Protein AF-A0A2M7ZHL3-F1 (afdb_monomer_lite)

Foldseek 3Di:
DDAQWPDKAWDDWDADPVQLKIKTKIFTDGPPQAFLVQVVQWDKDWPPPQFWDDWHDPGPGMIITITHNPNADDEQDKDKGKIKIKGWACVVRDVDDDPADTKIKIKIWMWMWGHYPVDIDIDPTDMDIDIDHGDD

Structure (mmCIF, N/CA/C/O backbone):
data_AF-A0A2M7ZHL3-F1
#
_entry.id   AF-A0A2M7ZHL3-F1
#
loop_
_atom_site.group_PDB
_atom_site.id
_atom_site.type_symbol
_atom_site.label_atom_id
_atom_site.label_alt_id
_atom_site.label_comp_id
_atom_site.label_asym_id
_atom_site.label_entity_id
_atom_site.label_seq_id
_atom_site.pdbx_PDB_ins_code
_atom_site.Cartn_x
_atom_site.Cartn_y
_atom_site.Cartn_z
_atom_site.occupancy
_atom_site.B_iso_or_equiv
_atom_site.auth_seq_id
_atom_site.auth_comp_id
_atom_site.auth_asym_id
_atom_site.auth_atom_id
_atom_site.pdbx_PDB_model_num
ATOM 1 N N . MET A 1 1 ? 4.839 1.635 -22.325 1.00 58.91 1 MET A N 1
ATOM 2 C CA . MET A 1 1 ? 4.875 0.764 -21.140 1.00 58.91 1 MET A CA 1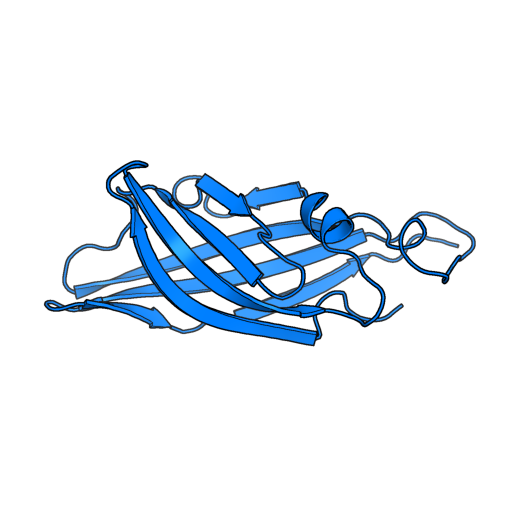
ATOM 3 C C . MET A 1 1 ? 3.507 0.715 -20.477 1.00 58.91 1 MET A C 1
ATOM 5 O O . MET A 1 1 ? 2.745 1.671 -20.620 1.00 58.91 1 MET A O 1
ATOM 9 N N . GLY A 1 2 ? 3.176 -0.433 -19.879 1.00 69.00 2 GLY A N 1
ATOM 10 C CA . GLY A 1 2 ? 1.916 -0.686 -19.171 1.00 69.00 2 GLY A CA 1
ATOM 11 C C . GLY A 1 2 ? 1.977 -0.279 -17.697 1.00 69.00 2 GLY A C 1
ATOM 12 O O . GLY A 1 2 ? 2.997 0.225 -17.228 1.00 69.00 2 GLY A O 1
ATOM 13 N N . LYS A 1 3 ? 0.884 -0.506 -16.965 1.00 79.81 3 LYS A N 1
ATOM 14 C CA . LYS A 1 3 ? 0.820 -0.252 -15.518 1.00 79.81 3 LYS A CA 1
ATOM 15 C C . LYS A 1 3 ? 1.752 -1.186 -14.730 1.00 79.81 3 LYS A C 1
ATOM 17 O O . LYS A 1 3 ? 2.196 -2.200 -15.271 1.00 79.81 3 LYS A O 1
ATOM 22 N N . THR A 1 4 ? 2.128 -0.804 -13.515 1.00 86.75 4 THR A N 1
ATOM 23 C CA . THR A 1 4 ? 2.941 -1.590 -12.575 1.00 86.75 4 THR A CA 1
ATOM 24 C C . THR A 1 4 ? 2.031 -2.617 -11.940 1.00 86.75 4 THR A C 1
ATOM 26 O O . THR A 1 4 ? 2.362 -3.797 -11.917 1.00 86.75 4 THR A O 1
ATOM 29 N N . PHE A 1 5 ? 0.867 -2.158 -11.486 1.00 90.12 5 PHE A N 1
ATOM 30 C CA . PHE A 1 5 ? -0.145 -2.986 -10.856 1.00 90.12 5 PHE A CA 1
ATOM 31 C C . PHE A 1 5 ? -1.258 -3.305 -11.854 1.00 90.12 5 PHE A C 1
ATOM 33 O O . PHE A 1 5 ? -1.804 -2.418 -12.518 1.00 90.12 5 PHE A O 1
ATOM 40 N N . ASN A 1 6 ? -1.616 -4.582 -11.933 1.00 90.56 6 ASN A N 1
ATOM 41 C CA . ASN A 1 6 ? -2.854 -5.046 -12.545 1.00 90.56 6 ASN A CA 1
ATOM 42 C C . ASN A 1 6 ? -4.007 -4.935 -11.544 1.00 90.56 6 ASN A C 1
ATOM 44 O O . ASN A 1 6 ? -5.125 -4.585 -11.928 1.00 90.56 6 ASN A O 1
ATOM 48 N N . ASN A 1 7 ? -3.735 -5.208 -10.261 1.00 92.44 7 ASN A N 1
ATOM 49 C CA . ASN A 1 7 ? -4.741 -5.194 -9.208 1.00 92.44 7 ASN A CA 1
ATOM 50 C C . ASN A 1 7 ? -4.154 -4.925 -7.813 1.00 92.44 7 ASN A C 1
ATOM 52 O O . ASN A 1 7 ? -3.003 -5.255 -7.538 1.00 92.44 7 ASN A O 1
ATOM 56 N N . ILE A 1 8 ? -4.982 -4.363 -6.929 1.00 94.19 8 ILE A N 1
ATOM 57 C CA . ILE A 1 8 ? -4.711 -4.184 -5.497 1.00 94.19 8 ILE A CA 1
ATOM 58 C C . ILE A 1 8 ? -6.019 -4.459 -4.750 1.00 94.19 8 ILE A C 1
ATOM 60 O O . ILE A 1 8 ? -7.000 -3.732 -4.920 1.00 94.19 8 ILE A O 1
ATOM 64 N N . ILE A 1 9 ? -6.037 -5.507 -3.929 1.00 94.56 9 ILE A N 1
ATOM 65 C CA . ILE A 1 9 ? -7.209 -5.974 -3.181 1.00 94.56 9 ILE A CA 1
ATOM 66 C C . ILE A 1 9 ? -6.880 -5.974 -1.690 1.00 94.56 9 ILE A C 1
ATOM 68 O O . ILE A 1 9 ? -5.839 -6.470 -1.279 1.00 94.56 9 ILE A O 1
ATOM 72 N N . TRP A 1 10 ? -7.779 -5.446 -0.862 1.00 93.75 10 TRP A N 1
ATOM 73 C CA . TRP A 1 10 ? -7.663 -5.577 0.591 1.00 93.75 10 TRP A CA 1
ATOM 74 C C . TRP A 1 10 ? -7.961 -7.006 1.053 1.00 93.75 10 TRP A C 1
ATOM 76 O O . TRP A 1 10 ? -8.950 -7.598 0.625 1.00 93.75 10 TRP A O 1
ATOM 86 N N . GLU A 1 11 ? -7.149 -7.516 1.978 1.00 93.62 11 GLU A N 1
ATOM 87 C CA . GLU A 1 11 ? -7.321 -8.852 2.554 1.00 93.62 11 GLU A CA 1
ATOM 88 C C . GLU A 1 11 ? -7.684 -8.813 4.036 1.00 93.62 11 GLU A C 1
ATOM 90 O O . GLU A 1 11 ? -8.618 -9.483 4.472 1.00 93.62 11 GLU A O 1
ATOM 95 N N . ASN A 1 12 ? -6.917 -8.068 4.837 1.00 93.25 12 ASN A N 1
ATOM 96 C CA . ASN A 1 12 ? -7.059 -8.096 6.287 1.00 93.25 12 ASN A CA 1
ATOM 97 C C . ASN A 1 12 ? -6.634 -6.785 6.960 1.00 93.25 12 ASN A C 1
ATOM 99 O O . ASN A 1 12 ? -6.013 -5.902 6.366 1.00 93.25 12 ASN A O 1
ATOM 103 N N . LEU A 1 13 ? -7.016 -6.654 8.227 1.00 92.94 13 LEU A N 1
ATOM 104 C CA . LEU A 1 13 ? -6.523 -5.630 9.137 1.00 92.94 13 LEU A CA 1
ATOM 105 C C . LEU A 1 13 ? -6.171 -6.319 10.453 1.00 92.94 13 LEU A C 1
ATOM 107 O O . LEU A 1 13 ? -7.029 -6.937 11.081 1.00 92.94 13 LEU A O 1
ATOM 111 N N . THR A 1 14 ? -4.912 -6.231 10.866 1.00 93.56 14 THR A N 1
ATOM 112 C CA . THR A 1 14 ? -4.424 -6.869 12.096 1.00 93.56 14 THR A CA 1
ATOM 113 C C . THR A 1 14 ? -3.806 -5.839 13.028 1.00 93.56 14 THR A C 1
ATOM 115 O O . THR A 1 14 ? -3.293 -4.819 12.576 1.00 93.56 14 THR A O 1
ATOM 118 N N . TYR A 1 15 ? -3.864 -6.081 14.337 1.00 92.12 15 TYR A N 1
ATOM 119 C CA . TYR A 1 15 ? -3.197 -5.243 15.331 1.00 92.12 15 TYR A CA 1
ATOM 120 C C . TYR A 1 15 ? -1.975 -5.968 15.892 1.00 92.12 15 TYR A C 1
ATOM 122 O O . TYR A 1 15 ? -2.078 -7.096 16.373 1.00 92.12 15 TYR A O 1
ATOM 130 N N . SER A 1 16 ? -0.823 -5.303 15.855 1.00 92.00 16 SER A N 1
ATOM 131 C CA . SER A 1 16 ? 0.417 -5.780 16.461 1.00 92.00 16 SER A CA 1
ATOM 132 C C . SER A 1 16 ? 0.674 -5.022 17.759 1.00 92.00 16 SER A C 1
ATOM 134 O O . SER A 1 16 ? 1.089 -3.861 17.745 1.00 92.00 16 SER A O 1
ATOM 136 N N . SER A 1 17 ? 0.482 -5.694 18.895 1.00 90.19 17 SER A N 1
ATOM 137 C CA . SER A 1 17 ? 0.787 -5.133 20.218 1.00 90.19 17 SER A CA 1
ATOM 138 C C . SER A 1 17 ? 2.284 -4.889 20.431 1.00 90.19 17 SER A C 1
ATOM 140 O O . SER A 1 17 ? 2.649 -3.978 21.167 1.00 90.19 17 SER A O 1
ATOM 142 N N . ALA A 1 18 ? 3.153 -5.648 19.753 1.00 91.06 18 ALA A N 1
ATOM 143 C CA . ALA A 1 18 ? 4.606 -5.490 19.832 1.00 91.06 18 ALA A CA 1
ATOM 144 C C . ALA A 1 18 ? 5.094 -4.165 19.224 1.00 91.06 18 ALA A C 1
ATOM 146 O O . ALA A 1 18 ? 6.086 -3.602 19.676 1.00 91.06 18 ALA A O 1
ATOM 147 N N . THR A 1 19 ? 4.398 -3.669 18.198 1.00 89.81 19 THR A N 1
ATOM 148 C CA . THR A 1 19 ? 4.753 -2.427 17.496 1.00 89.81 19 THR A CA 1
ATOM 149 C C . THR A 1 19 ? 3.760 -1.293 17.736 1.00 89.81 19 THR A C 1
ATOM 151 O O . THR A 1 19 ? 4.014 -0.182 17.280 1.00 89.81 19 THR A O 1
ATOM 154 N N . ASN A 1 20 ? 2.655 -1.555 18.447 1.00 90.81 20 ASN A N 1
ATOM 155 C CA . ASN A 1 20 ? 1.521 -0.644 18.626 1.00 90.81 20 ASN A CA 1
ATOM 156 C C . ASN A 1 20 ? 1.019 -0.063 17.288 1.00 90.81 20 ASN A C 1
ATOM 158 O O . ASN A 1 20 ? 0.807 1.143 17.141 1.00 90.81 20 ASN A O 1
ATOM 162 N N . LYS A 1 21 ? 0.896 -0.931 16.277 1.00 93.56 21 LYS A N 1
ATOM 163 C CA . LYS A 1 21 ? 0.505 -0.563 14.909 1.00 93.56 21 LYS A CA 1
ATOM 164 C C . LYS A 1 21 ? -0.588 -1.480 14.397 1.00 93.56 21 LYS A C 1
ATOM 166 O O . LYS A 1 21 ? -0.599 -2.676 14.694 1.00 93.56 21 LYS A O 1
ATOM 171 N N . TYR A 1 22 ? -1.461 -0.916 13.574 1.00 93.81 22 TYR A N 1
ATOM 172 C CA . TYR A 1 22 ? -2.353 -1.703 12.736 1.00 93.81 22 TYR A CA 1
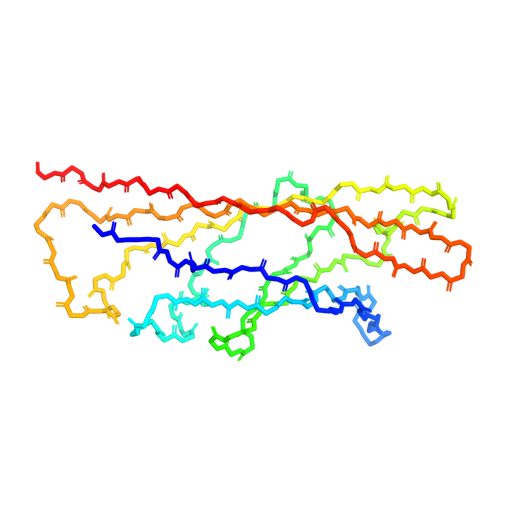ATOM 173 C C . TYR A 1 22 ? -1.681 -1.970 11.394 1.00 93.81 22 TYR A C 1
ATOM 175 O O . TYR A 1 22 ? -0.981 -1.110 10.867 1.00 93.81 22 TYR A O 1
ATOM 183 N N . ILE A 1 23 ? -1.882 -3.161 10.847 1.00 95.06 23 ILE A N 1
ATOM 184 C CA . ILE A 1 23 ? -1.320 -3.595 9.573 1.00 95.06 23 ILE A CA 1
ATOM 185 C C . ILE A 1 23 ? -2.495 -3.898 8.653 1.00 95.06 23 ILE A C 1
ATOM 187 O O . ILE A 1 23 ? -3.222 -4.867 8.880 1.00 95.06 23 ILE A O 1
ATOM 191 N N . ALA A 1 24 ? -2.699 -3.045 7.654 1.00 94.31 24 ALA A N 1
ATOM 192 C CA . ALA A 1 24 ? -3.638 -3.293 6.571 1.00 94.31 24 ALA A CA 1
ATOM 193 C C . ALA A 1 24 ? -2.915 -4.090 5.478 1.00 94.31 24 ALA A C 1
ATOM 195 O O . ALA A 1 24 ? -2.000 -3.569 4.835 1.00 94.31 24 ALA A O 1
ATOM 196 N N . GLY A 1 25 ? -3.296 -5.357 5.320 1.00 96.00 25 GLY A N 1
ATOM 197 C CA . GLY A 1 25 ? -2.738 -6.262 4.320 1.00 96.00 25 GLY A CA 1
ATOM 198 C C . GLY A 1 25 ? -3.517 -6.194 3.010 1.00 96.00 25 GLY A C 1
ATOM 199 O O . GLY A 1 25 ? -4.752 -6.229 3.009 1.00 96.00 25 GLY A O 1
ATOM 200 N N . PHE A 1 26 ? -2.784 -6.109 1.905 1.00 96.38 26 PHE A N 1
ATOM 201 C CA . PHE A 1 26 ? -3.312 -6.101 0.550 1.00 96.38 26 PHE A CA 1
ATOM 202 C C . PHE A 1 26 ? -2.635 -7.185 -0.291 1.00 96.38 26 PHE A C 1
ATOM 204 O O . PHE A 1 26 ? -1.408 -7.305 -0.280 1.00 96.38 26 PHE A O 1
ATOM 211 N N . SER A 1 27 ? -3.439 -7.903 -1.069 1.00 96.00 27 SER A N 1
ATOM 212 C CA . SER A 1 27 ? -2.972 -8.698 -2.198 1.00 96.00 27 SER A CA 1
ATOM 213 C C . SER A 1 27 ? -2.756 -7.775 -3.387 1.00 96.00 27 SER A C 1
ATOM 215 O O . SER A 1 27 ? -3.606 -6.933 -3.697 1.00 96.00 27 SER A O 1
ATOM 217 N N . ILE A 1 28 ? -1.617 -7.921 -4.047 1.00 94.81 28 ILE A N 1
ATOM 218 C CA . ILE A 1 28 ? -1.264 -7.169 -5.244 1.00 94.81 28 ILE A CA 1
ATOM 219 C C . ILE A 1 28 ? -0.982 -8.133 -6.391 1.00 94.81 28 ILE A C 1
ATOM 221 O O . ILE A 1 28 ? -0.441 -9.217 -6.198 1.00 94.81 28 ILE A O 1
ATOM 225 N N . ASP A 1 29 ? -1.358 -7.709 -7.588 1.00 92.00 29 ASP A N 1
ATOM 226 C CA . ASP A 1 29 ? -1.010 -8.358 -8.846 1.00 92.00 29 ASP A CA 1
ATOM 227 C C . ASP A 1 29 ? -0.226 -7.332 -9.662 1.00 92.00 29 ASP A C 1
ATOM 229 O O . ASP A 1 29 ? -0.709 -6.217 -9.899 1.00 92.00 29 ASP A O 1
ATOM 233 N N . VAL A 1 30 ? 0.999 -7.685 -10.033 1.00 88.50 30 VAL A N 1
ATOM 234 C CA . VAL A 1 30 ? 1.954 -6.805 -10.707 1.00 88.50 30 VAL A CA 1
ATOM 235 C C . VAL A 1 30 ? 2.290 -7.350 -12.085 1.00 88.50 30 VAL A C 1
ATOM 237 O O . VAL A 1 30 ? 2.129 -8.535 -12.359 1.00 88.50 30 VAL A O 1
ATOM 240 N N . LEU A 1 31 ? 2.767 -6.482 -12.976 1.00 78.75 31 LEU A N 1
ATOM 241 C CA . LEU A 1 31 ? 3.188 -6.898 -14.309 1.00 78.75 31 LEU A CA 1
ATOM 242 C C . LEU A 1 31 ? 4.240 -8.021 -14.223 1.00 78.75 31 LEU A C 1
ATOM 244 O O . LEU A 1 31 ? 5.278 -7.848 -13.574 1.00 78.75 31 LEU A O 1
ATOM 248 N N . ASP A 1 32 ? 3.980 -9.132 -14.920 1.00 65.88 32 ASP A N 1
ATOM 249 C CA . ASP A 1 32 ? 4.907 -10.258 -15.041 1.00 65.88 32 ASP A CA 1
ATOM 250 C C . ASP A 1 32 ? 6.316 -9.754 -15.402 1.00 65.88 32 ASP A C 1
ATOM 252 O O . ASP A 1 32 ? 6.484 -8.986 -16.353 1.00 65.88 32 ASP A O 1
ATOM 256 N N . ALA A 1 33 ? 7.312 -10.219 -14.638 1.00 69.69 33 ALA A N 1
ATOM 257 C CA . ALA A 1 33 ? 8.746 -9.886 -14.675 1.00 69.69 33 ALA A CA 1
ATOM 258 C C . ALA A 1 33 ? 9.269 -8.833 -13.680 1.00 69.69 33 ALA A C 1
ATOM 260 O O . ALA A 1 33 ? 10.484 -8.650 -13.627 1.00 69.69 33 ALA A O 1
ATOM 261 N N . LEU A 1 34 ? 8.439 -8.189 -12.852 1.00 85.75 34 LEU A N 1
ATOM 262 C CA . LEU A 1 34 ? 8.971 -7.336 -11.780 1.00 85.75 34 LEU A CA 1
ATOM 263 C C . LEU A 1 34 ? 9.387 -8.164 -10.546 1.00 85.75 34 LEU A C 1
ATOM 265 O O . LEU A 1 34 ? 8.601 -8.982 -10.074 1.00 85.75 34 LEU A O 1
ATOM 269 N N . PRO A 1 35 ? 10.601 -7.976 -9.996 1.00 89.50 35 PRO A N 1
ATOM 270 C CA . PRO A 1 35 ? 11.006 -8.588 -8.733 1.00 89.50 35 PRO A CA 1
ATOM 271 C C . PRO A 1 35 ? 10.513 -7.765 -7.532 1.00 89.50 35 PRO A C 1
ATOM 273 O O . PRO A 1 35 ? 10.259 -6.564 -7.644 1.00 89.50 35 PRO A O 1
ATOM 276 N N . VAL A 1 36 ? 10.414 -8.381 -6.348 1.00 92.19 36 VAL A N 1
ATOM 277 C CA . VAL A 1 36 ? 9.942 -7.680 -5.133 1.00 92.19 36 VAL A CA 1
ATOM 278 C C . VAL A 1 36 ? 10.883 -6.535 -4.747 1.00 92.19 36 VAL A C 1
ATOM 280 O O . VAL A 1 36 ? 10.459 -5.521 -4.198 1.00 92.19 36 VAL A O 1
ATOM 283 N N . GLU A 1 37 ? 12.163 -6.654 -5.090 1.00 91.50 37 GLU A N 1
ATOM 284 C CA . GLU A 1 37 ? 13.183 -5.625 -4.917 1.00 91.50 37 GLU A CA 1
ATOM 285 C C . GLU A 1 37 ? 12.797 -4.321 -5.615 1.00 91.50 37 GLU A C 1
ATOM 287 O O . GLU A 1 37 ? 12.993 -3.259 -5.029 1.00 91.50 37 GLU A O 1
ATOM 292 N N . TYR A 1 38 ? 12.170 -4.389 -6.797 1.00 91.12 38 TYR A N 1
ATOM 293 C CA . TYR A 1 38 ? 11.659 -3.201 -7.480 1.00 91.12 38 TYR A CA 1
ATOM 294 C C . TYR A 1 38 ? 10.561 -2.525 -6.653 1.00 91.12 38 TYR A C 1
ATOM 296 O O . TYR A 1 38 ? 10.621 -1.316 -6.421 1.00 91.12 38 TYR A O 1
ATOM 304 N N . LEU A 1 39 ? 9.605 -3.303 -6.126 1.00 92.00 39 LEU A N 1
ATOM 305 C CA . LEU A 1 39 ? 8.538 -2.780 -5.263 1.00 92.00 39 LEU A CA 1
ATOM 306 C C . LEU A 1 39 ? 9.101 -2.089 -4.015 1.00 92.00 39 LEU A C 1
ATOM 308 O O . LEU A 1 39 ? 8.615 -1.040 -3.598 1.00 92.00 39 LEU A O 1
ATOM 312 N N . ARG A 1 40 ? 10.182 -2.633 -3.450 1.00 92.62 40 ARG A N 1
ATOM 313 C CA . ARG A 1 40 ? 10.860 -2.080 -2.268 1.00 92.62 40 ARG A CA 1
ATOM 314 C C . ARG A 1 40 ? 11.619 -0.778 -2.535 1.00 92.62 40 ARG A C 1
ATOM 316 O O . ARG A 1 40 ? 11.973 -0.104 -1.571 1.00 92.62 40 ARG A O 1
ATOM 323 N N . THR A 1 41 ? 11.835 -0.393 -3.794 1.00 89.69 41 THR A N 1
ATOM 324 C CA . THR A 1 41 ? 12.390 0.932 -4.129 1.00 89.69 41 THR A CA 1
ATOM 325 C C . THR A 1 41 ? 11.352 2.053 -4.050 1.00 89.69 41 THR A C 1
ATOM 327 O O . THR A 1 41 ? 11.720 3.226 -4.087 1.00 89.69 41 THR A O 1
ATOM 330 N N . ALA A 1 42 ? 10.062 1.715 -3.913 1.00 88.38 42 ALA A N 1
ATOM 331 C CA . ALA A 1 42 ? 8.981 2.686 -3.861 1.00 88.38 42 ALA A CA 1
ATOM 332 C C . ALA A 1 42 ? 9.202 3.715 -2.745 1.00 88.38 42 ALA A C 1
ATOM 334 O O . ALA A 1 42 ? 9.167 3.406 -1.550 1.00 88.38 42 ALA A O 1
ATOM 335 N N . SER A 1 43 ? 9.372 4.973 -3.145 1.00 87.06 43 SER A N 1
ATOM 336 C CA . SER A 1 43 ? 9.389 6.088 -2.209 1.00 87.06 43 SER A CA 1
ATOM 337 C C . SER A 1 43 ? 7.966 6.384 -1.748 1.00 87.06 43 SER A C 1
ATOM 339 O O . SER A 1 43 ? 7.028 6.466 -2.545 1.00 87.06 43 SER A O 1
ATOM 341 N N . GLN A 1 44 ? 7.800 6.529 -0.439 1.00 83.75 44 GLN A N 1
ATOM 342 C CA . GLN A 1 44 ? 6.493 6.671 0.187 1.00 83.75 44 GLN A CA 1
ATOM 343 C C . GLN A 1 44 ? 6.258 8.137 0.502 1.00 83.75 44 GLN A C 1
ATOM 345 O O . GLN A 1 44 ? 7.067 8.783 1.168 1.00 83.75 44 GLN A O 1
ATOM 350 N N . LYS A 1 45 ? 5.134 8.662 0.028 1.00 77.56 45 LYS A N 1
ATOM 351 C CA . LYS A 1 45 ? 4.673 10.005 0.346 1.00 77.56 45 LYS A CA 1
ATOM 352 C C . LYS A 1 45 ? 3.249 9.891 0.880 1.00 77.56 45 LYS A C 1
ATOM 354 O O . LYS A 1 45 ? 2.294 9.936 0.101 1.00 77.56 45 LYS A O 1
ATOM 359 N N . PRO A 1 46 ? 3.076 9.693 2.195 1.00 66.75 46 PRO A N 1
ATOM 360 C CA . PRO A 1 46 ? 1.747 9.724 2.769 1.00 66.75 46 PRO A CA 1
ATOM 361 C C . PRO A 1 46 ? 1.123 11.096 2.488 1.00 66.75 46 PRO A C 1
ATOM 363 O O . PRO A 1 46 ? 1.727 12.139 2.742 1.00 66.75 46 PRO A O 1
ATOM 366 N N . ILE A 1 47 ? -0.081 11.097 1.922 1.00 72.19 47 ILE A N 1
ATOM 367 C CA . ILE A 1 47 ? -0.849 12.335 1.750 1.00 72.19 47 ILE A CA 1
ATOM 368 C C . ILE A 1 47 ? -1.396 12.733 3.125 1.00 72.19 47 ILE A C 1
ATOM 370 O O . ILE A 1 47 ? -1.334 13.899 3.511 1.00 72.19 47 ILE A O 1
ATOM 374 N N . ASP A 1 48 ? -1.810 11.734 3.910 1.00 66.56 48 ASP A N 1
ATOM 375 C CA . ASP A 1 48 ? -2.093 11.858 5.336 1.00 66.56 48 ASP A CA 1
ATOM 376 C C . ASP A 1 48 ? -0.891 11.385 6.182 1.00 66.56 48 ASP A C 1
ATOM 378 O O . ASP A 1 48 ? -0.864 10.279 6.730 1.00 66.56 48 ASP A O 1
ATOM 382 N N . ASN A 1 49 ? 0.141 12.236 6.276 1.00 61.84 49 ASN A N 1
ATOM 383 C CA . ASN A 1 49 ? 1.364 11.997 7.069 1.00 61.84 49 ASN A CA 1
ATOM 384 C C . ASN A 1 49 ? 1.103 11.726 8.562 1.00 61.84 49 ASN A C 1
ATOM 386 O O . ASN A 1 49 ? 1.975 11.203 9.267 1.00 61.84 49 ASN A O 1
ATOM 390 N N . ALA A 1 50 ? -0.077 12.079 9.076 1.00 69.12 50 ALA A N 1
ATOM 391 C CA . ALA A 1 50 ? -0.413 11.807 10.463 1.00 69.12 50 ALA A CA 1
ATOM 392 C C . ALA A 1 50 ? -0.722 10.319 10.683 1.00 69.12 50 ALA A C 1
ATOM 394 O O . ALA A 1 50 ? -0.350 9.791 11.730 1.00 69.12 50 ALA A O 1
ATOM 395 N N . ALA A 1 51 ? -1.313 9.636 9.698 1.00 83.06 51 ALA A N 1
ATOM 396 C CA . ALA A 1 51 ? -1.926 8.322 9.876 1.00 83.06 51 ALA A CA 1
ATOM 397 C C . ALA A 1 51 ? -1.068 7.117 9.469 1.00 83.06 51 ALA A C 1
ATOM 399 O O . ALA A 1 51 ? -1.077 6.088 10.152 1.00 83.06 51 ALA A O 1
ATOM 400 N N . ILE A 1 52 ? -0.325 7.234 8.372 1.00 88.50 52 ILE A N 1
ATOM 401 C CA . ILE A 1 52 ? 0.461 6.125 7.821 1.00 88.50 52 ILE A CA 1
ATOM 402 C C . ILE A 1 52 ? 1.894 6.239 8.323 1.00 88.50 52 ILE A C 1
ATOM 404 O O . ILE A 1 52 ? 2.516 7.295 8.243 1.00 88.50 52 ILE A O 1
ATOM 408 N N . ASP A 1 53 ? 2.396 5.148 8.886 1.00 89.38 53 ASP A N 1
ATOM 409 C CA . ASP A 1 53 ? 3.753 5.051 9.408 1.00 89.38 53 ASP A CA 1
ATOM 410 C C . ASP A 1 53 ? 4.730 4.577 8.330 1.00 89.38 53 ASP A C 1
ATOM 412 O O . ASP A 1 53 ? 5.753 5.216 8.100 1.00 89.38 53 ASP A O 1
ATOM 416 N N . SER A 1 54 ? 4.410 3.467 7.668 1.00 90.00 54 SER A N 1
ATOM 417 C 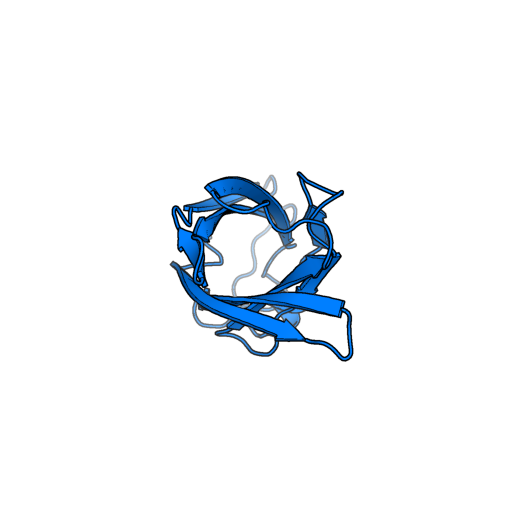CA . SER A 1 54 ? 5.255 2.868 6.635 1.00 90.00 54 SER A CA 1
ATOM 418 C C . SER A 1 54 ? 4.454 1.924 5.744 1.00 90.00 54 SER A C 1
ATOM 420 O O . SER A 1 54 ? 3.358 1.481 6.091 1.00 90.00 54 SER A O 1
ATOM 422 N N . ILE A 1 55 ? 5.012 1.606 4.582 1.00 92.44 55 ILE A N 1
ATOM 423 C CA . ILE A 1 55 ? 4.518 0.586 3.656 1.00 92.44 55 ILE A CA 1
ATOM 424 C C . ILE A 1 55 ? 5.643 -0.430 3.444 1.00 92.44 55 ILE A C 1
ATOM 426 O O . ILE A 1 55 ? 6.818 -0.065 3.382 1.00 92.44 55 ILE A O 1
ATOM 430 N N . ALA A 1 56 ? 5.310 -1.710 3.351 1.00 93.62 56 ALA A N 1
ATOM 431 C CA . ALA A 1 56 ? 6.276 -2.756 3.052 1.00 93.62 56 ALA A CA 1
ATOM 432 C C . ALA A 1 56 ? 5.723 -3.729 2.018 1.00 93.62 56 ALA A C 1
ATOM 434 O O . ALA A 1 56 ? 4.519 -3.967 1.962 1.00 93.62 56 ALA A O 1
ATOM 435 N N . PHE A 1 57 ? 6.635 -4.339 1.267 1.00 94.50 57 PHE A N 1
ATOM 436 C CA . PHE A 1 57 ? 6.357 -5.435 0.344 1.00 94.50 57 PHE A CA 1
ATOM 437 C C . PHE A 1 57 ? 7.072 -6.690 0.862 1.00 94.50 57 PHE A C 1
ATOM 439 O O . PHE A 1 57 ? 8.279 -6.857 0.613 1.00 94.50 57 PHE A O 1
ATOM 446 N N . PRO A 1 58 ? 6.388 -7.522 1.678 1.00 93.25 58 PRO A N 1
ATOM 447 C CA . PRO A 1 58 ? 6.956 -8.768 2.188 1.00 93.25 58 PRO A CA 1
ATOM 448 C C . PRO A 1 58 ? 7.389 -9.691 1.047 1.00 93.25 58 PRO A C 1
ATOM 450 O O . PRO A 1 58 ? 8.508 -10.203 1.066 1.00 93.25 58 PRO A O 1
ATOM 453 N N . ASP A 1 59 ? 6.548 -9.804 0.021 1.00 93.62 59 ASP A N 1
ATOM 454 C CA . ASP A 1 59 ? 6.794 -10.540 -1.215 1.00 93.62 59 ASP A CA 1
ATOM 455 C C . ASP A 1 59 ? 6.204 -9.794 -2.430 1.00 93.62 59 ASP A C 1
ATOM 457 O O . ASP A 1 59 ? 5.756 -8.652 -2.311 1.00 93.62 59 ASP A O 1
ATOM 461 N N . ILE A 1 60 ? 6.268 -10.412 -3.614 1.00 92.19 60 ILE A N 1
ATOM 462 C CA . ILE A 1 60 ? 5.838 -9.802 -4.881 1.00 92.19 60 ILE A CA 1
ATOM 463 C C . ILE A 1 60 ? 4.314 -9.633 -5.007 1.00 92.19 60 ILE A C 1
ATOM 465 O O . ILE A 1 60 ? 3.860 -8.789 -5.774 1.00 92.19 60 ILE A O 1
ATOM 469 N N . ASN A 1 61 ? 3.537 -10.399 -4.239 1.00 93.75 61 ASN A N 1
ATOM 470 C CA . ASN A 1 61 ? 2.076 -10.444 -4.285 1.00 93.75 61 ASN A CA 1
ATOM 471 C C . ASN A 1 61 ? 1.425 -9.817 -3.044 1.00 93.75 61 ASN A C 1
ATOM 473 O O . ASN A 1 61 ? 0.199 -9.842 -2.914 1.00 93.75 61 ASN A O 1
ATOM 477 N N . GLN A 1 62 ? 2.220 -9.250 -2.133 1.00 95.88 62 GLN A N 1
ATOM 478 C CA . GLN A 1 62 ? 1.730 -8.692 -0.883 1.00 95.88 62 GLN A CA 1
ATOM 479 C C . GLN A 1 62 ? 2.250 -7.277 -0.629 1.00 95.88 62 GLN A C 1
ATOM 481 O O . GLN A 1 62 ? 3.438 -6.979 -0.753 1.00 95.88 62 GLN A O 1
ATOM 486 N N . MET A 1 63 ? 1.346 -6.413 -0.173 1.00 95.75 63 MET A N 1
ATOM 487 C CA . MET A 1 63 ? 1.653 -5.081 0.334 1.00 95.75 63 MET A CA 1
ATOM 488 C C . MET A 1 63 ? 1.037 -4.905 1.722 1.00 95.75 63 MET A C 1
ATOM 490 O O . MET A 1 63 ? -0.160 -5.099 1.916 1.00 95.75 63 MET A O 1
ATOM 494 N N . ASN A 1 64 ? 1.849 -4.473 2.682 1.00 95.94 64 ASN A N 1
ATOM 495 C CA . ASN A 1 64 ? 1.418 -4.153 4.036 1.00 95.94 64 ASN A CA 1
ATOM 496 C C . ASN A 1 64 ? 1.524 -2.651 4.273 1.00 95.94 64 ASN A C 1
ATOM 498 O O . ASN A 1 64 ? 2.598 -2.072 4.121 1.00 95.94 64 ASN A O 1
ATOM 502 N N . VAL A 1 65 ? 0.428 -2.033 4.704 1.00 93.81 65 VAL A N 1
ATOM 503 C CA . VAL A 1 65 ? 0.393 -0.629 5.125 1.00 93.81 65 VAL A CA 1
ATOM 504 C C . VAL A 1 65 ? 0.299 -0.582 6.644 1.00 93.81 65 VAL A C 1
ATOM 506 O O . VAL A 1 65 ? -0.677 -1.045 7.236 1.00 93.81 65 VAL A O 1
ATOM 509 N N . TYR A 1 66 ? 1.318 -0.016 7.281 1.00 93.62 66 TYR A N 1
ATOM 510 C CA . TYR A 1 66 ? 1.399 0.136 8.726 1.00 93.62 66 TYR A CA 1
ATOM 511 C C . TYR A 1 66 ? 0.801 1.481 9.133 1.00 93.62 66 TYR A C 1
ATOM 513 O O . TYR A 1 66 ? 1.271 2.544 8.727 1.00 93.62 66 TYR A O 1
ATOM 521 N N . LEU A 1 67 ? -0.235 1.429 9.961 1.00 92.44 67 LEU A N 1
ATOM 522 C CA . LEU A 1 67 ? -0.940 2.581 10.508 1.00 92.44 67 LEU A CA 1
ATOM 523 C C . LEU A 1 67 ? -0.535 2.775 11.966 1.00 92.44 67 LEU A C 1
ATOM 525 O O . LEU A 1 67 ? -0.385 1.800 12.713 1.00 92.44 67 LEU A O 1
ATOM 529 N N . LYS A 1 68 ? -0.387 4.031 12.389 1.00 88.62 68 LYS A N 1
ATOM 530 C CA . LYS A 1 68 ? -0.125 4.340 13.801 1.00 88.62 68 LYS A CA 1
ATOM 531 C C . LYS A 1 68 ? -1.323 3.913 14.663 1.00 88.62 68 LYS A C 1
ATOM 533 O O . LYS A 1 68 ? -2.470 3.959 14.223 1.00 88.62 68 LYS A O 1
ATOM 538 N N . GLY A 1 69 ? -1.076 3.449 15.887 1.00 79.94 69 GLY A N 1
ATOM 539 C CA . GLY A 1 69 ? -2.141 2.912 16.746 1.00 79.94 69 GLY A CA 1
ATOM 540 C C . GLY A 1 69 ? -3.237 3.925 17.110 1.00 79.94 69 GLY A C 1
ATOM 541 O O . GLY A 1 69 ? -4.382 3.539 17.324 1.00 79.94 69 GLY A O 1
ATOM 542 N N . ASP A 1 70 ? -2.903 5.215 17.139 1.00 83.50 70 ASP A N 1
ATOM 543 C CA . ASP A 1 70 ? -3.774 6.324 17.538 1.00 83.50 70 ASP A CA 1
ATOM 544 C C . ASP A 1 70 ? -4.647 6.882 16.404 1.00 83.50 70 ASP A C 1
ATOM 546 O O . ASP A 1 70 ? -5.513 7.719 16.655 1.00 83.50 70 ASP A O 1
ATOM 550 N N . VAL A 1 71 ? -4.454 6.433 15.158 1.00 85.44 71 VAL A N 1
ATOM 551 C CA . VAL A 1 71 ? -5.178 6.995 14.005 1.00 85.44 71 VAL A CA 1
ATOM 552 C C . VAL A 1 71 ? -6.443 6.243 13.624 1.00 85.44 71 VAL A C 1
ATOM 554 O O . VAL A 1 71 ? -7.123 6.657 12.681 1.00 85.44 71 VAL A O 1
ATOM 557 N N . ILE A 1 72 ? -6.769 5.173 14.347 1.00 88.31 72 ILE A N 1
ATOM 558 C CA . ILE A 1 72 ? -7.997 4.409 14.145 1.00 88.31 72 ILE A CA 1
ATOM 559 C C . ILE A 1 72 ? -9.215 5.255 14.548 1.00 88.31 72 ILE A C 1
ATOM 561 O O . ILE A 1 72 ? -9.195 5.869 15.615 1.00 88.31 72 ILE A O 1
ATOM 565 N N . PRO A 1 73 ? -10.274 5.300 13.716 1.00 90.06 73 PRO A N 1
ATOM 566 C CA . PRO A 1 73 ? -11.493 6.045 14.030 1.00 90.06 73 PRO A CA 1
ATOM 567 C C . PRO A 1 73 ? -12.122 5.592 15.350 1.00 90.06 73 PRO A C 1
ATOM 569 O O . PRO A 1 73 ? -12.081 4.403 15.694 1.00 90.06 73 PRO A O 1
ATOM 572 N N . ALA A 1 74 ? -12.749 6.524 16.071 1.00 90.00 74 ALA A N 1
ATOM 573 C CA . ALA A 1 74 ? -13.501 6.178 17.266 1.00 90.00 74 ALA A CA 1
ATOM 574 C C . ALA A 1 74 ? -14.743 5.346 16.907 1.00 90.00 74 ALA A C 1
ATOM 576 O O . ALA A 1 74 ? -15.111 5.164 15.746 1.00 90.00 74 ALA A O 1
ATOM 577 N N . LYS A 1 75 ? -15.399 4.805 17.930 1.00 90.06 75 LYS A N 1
ATOM 578 C CA . LYS A 1 75 ? -16.606 3.989 17.779 1.00 90.06 75 LYS A CA 1
ATOM 579 C C . LYS A 1 75 ? -17.678 4.737 16.969 1.00 90.06 75 LYS A C 1
ATOM 581 O O . LYS A 1 75 ? -18.024 5.867 17.301 1.00 90.06 75 LYS A O 1
ATOM 586 N N . ASN A 1 76 ? -18.216 4.080 15.938 1.00 87.81 76 ASN A N 1
ATOM 587 C CA . ASN A 1 76 ? -19.174 4.618 14.961 1.00 87.81 76 ASN A CA 1
ATOM 588 C C . ASN A 1 76 ? -18.641 5.720 14.033 1.00 87.81 76 ASN A C 1
ATOM 590 O O . ASN A 1 76 ? -19.424 6.349 13.320 1.00 87.81 76 ASN A O 1
ATOM 594 N N . GLU A 1 77 ? -17.323 5.907 13.970 1.00 90.88 77 GLU A N 1
ATOM 595 C CA . GLU A 1 77 ? -16.685 6.798 13.008 1.00 90.88 77 GLU A CA 1
ATOM 596 C C . GLU A 1 77 ? -16.119 6.039 11.802 1.00 90.88 77 GLU A C 1
ATOM 598 O O . GLU A 1 77 ? -15.820 4.837 11.823 1.00 90.88 77 GLU A O 1
ATOM 603 N N . ASN A 1 78 ? -15.951 6.791 10.722 1.00 91.25 78 ASN A N 1
ATOM 604 C CA . ASN A 1 78 ? -15.252 6.393 9.518 1.00 91.25 78 ASN A CA 1
ATOM 605 C C . ASN A 1 78 ? -14.135 7.395 9.225 1.00 91.25 78 ASN A C 1
ATOM 607 O O . ASN A 1 78 ? -14.322 8.604 9.337 1.00 91.25 78 ASN A O 1
ATOM 611 N N . LYS A 1 79 ? -12.975 6.891 8.811 1.00 91.44 79 LYS A N 1
ATOM 612 C CA . LYS A 1 79 ? -11.833 7.732 8.459 1.00 91.44 79 LYS A CA 1
ATOM 613 C C . LYS A 1 79 ? -11.230 7.282 7.140 1.00 91.44 79 LYS A C 1
ATOM 615 O O . LYS A 1 79 ? -11.007 6.089 6.937 1.00 91.44 79 LYS A O 1
ATOM 620 N N . LEU A 1 80 ? -11.002 8.247 6.254 1.00 91.75 80 LEU A N 1
ATOM 621 C CA . LEU A 1 80 ? -10.334 8.056 4.973 1.00 91.75 80 LEU A CA 1
ATOM 622 C C . LEU A 1 80 ? -8.818 8.081 5.183 1.00 91.75 80 LEU A C 1
ATOM 624 O O . LEU A 1 80 ? -8.302 8.976 5.844 1.00 91.75 80 LEU A O 1
ATOM 628 N N . PHE A 1 81 ? -8.125 7.121 4.584 1.00 91.62 81 PHE A N 1
ATOM 629 C CA . PHE A 1 81 ? -6.673 7.018 4.555 1.00 91.62 81 PHE A CA 1
ATOM 630 C C . PHE A 1 81 ? -6.215 7.106 3.106 1.00 91.62 81 PHE A C 1
ATOM 632 O O . PHE A 1 81 ? -6.814 6.479 2.229 1.00 91.62 81 PHE A O 1
ATOM 639 N N . GLN A 1 82 ? -5.168 7.894 2.853 1.00 92.38 82 GLN A N 1
ATOM 640 C CA . GLN A 1 82 ? -4.616 8.089 1.514 1.00 92.38 82 GLN A CA 1
ATOM 641 C C . GLN A 1 82 ? -3.095 8.157 1.549 1.00 92.38 82 GLN A C 1
ATOM 643 O O . GLN A 1 82 ? -2.501 8.871 2.365 1.00 92.38 82 GLN A O 1
ATOM 648 N N . PHE A 1 83 ? -2.465 7.463 0.611 1.00 91.62 83 PHE A N 1
ATOM 649 C CA . PHE A 1 83 ? -1.033 7.557 0.389 1.00 91.62 83 PHE A CA 1
ATOM 650 C C . PHE A 1 83 ? -0.678 7.474 -1.082 1.00 91.62 83 PHE A C 1
ATOM 652 O O . PHE A 1 83 ? -1.425 6.937 -1.901 1.00 91.62 83 PHE A O 1
ATOM 659 N N . GLN A 1 84 ? 0.505 8.001 -1.369 1.00 92.38 84 GLN A N 1
ATOM 660 C CA . GLN A 1 84 ? 1.137 7.934 -2.664 1.00 92.38 84 GLN A CA 1
ATOM 661 C C . GLN A 1 84 ? 2.443 7.145 -2.553 1.00 92.38 84 GLN A C 1
ATOM 663 O O . GLN A 1 84 ? 3.218 7.317 -1.606 1.00 92.38 84 GLN A O 1
ATOM 668 N N . MET A 1 85 ? 2.698 6.300 -3.542 1.00 92.38 85 MET A N 1
ATOM 669 C CA . MET A 1 85 ? 3.989 5.667 -3.776 1.00 92.38 85 MET A CA 1
ATOM 670 C C . MET A 1 85 ? 4.528 6.152 -5.115 1.00 92.38 85 MET A C 1
ATOM 672 O O . MET A 1 85 ? 3.795 6.161 -6.103 1.00 92.38 85 MET A O 1
ATOM 676 N N . ASN A 1 86 ? 5.799 6.543 -5.152 1.00 91.56 86 ASN A N 1
ATOM 677 C CA . ASN A 1 86 ? 6.487 6.829 -6.405 1.00 91.56 86 ASN A CA 1
ATOM 678 C C . ASN A 1 86 ? 7.545 5.771 -6.648 1.00 91.56 86 ASN A C 1
ATOM 680 O O . ASN A 1 86 ? 8.389 5.524 -5.782 1.00 91.56 86 ASN A O 1
ATOM 684 N N . MET A 1 87 ? 7.498 5.188 -7.835 1.00 90.38 87 MET A N 1
ATOM 685 C CA . MET A 1 87 ? 8.444 4.190 -8.293 1.00 90.38 87 MET A CA 1
ATOM 686 C C . MET A 1 87 ? 9.188 4.740 -9.500 1.00 90.38 87 MET A C 1
ATOM 688 O O . MET A 1 87 ? 8.601 5.404 -10.363 1.00 90.38 87 MET A O 1
ATOM 692 N N . ASP A 1 88 ? 10.486 4.479 -9.529 1.00 89.38 88 ASP A N 1
ATOM 693 C CA . ASP A 1 88 ? 11.327 4.830 -10.663 1.00 89.38 88 ASP A CA 1
ATOM 694 C C . ASP A 1 88 ? 11.105 3.851 -11.821 1.00 89.38 88 ASP A C 1
ATOM 696 O O . ASP A 1 88 ? 10.276 2.934 -11.760 1.00 89.38 88 ASP A O 1
ATOM 700 N N . ASP A 1 89 ? 11.823 4.084 -12.909 1.00 87.56 89 ASP A N 1
ATOM 701 C CA . ASP A 1 89 ? 11.715 3.291 -14.117 1.00 87.56 89 ASP A CA 1
ATOM 702 C C . ASP A 1 89 ? 12.041 1.805 -13.871 1.00 87.56 89 ASP A C 1
ATOM 704 O O . ASP A 1 89 ? 12.813 1.425 -12.991 1.00 87.56 89 ASP A O 1
ATOM 708 N N . ARG A 1 90 ? 11.424 0.947 -14.677 1.00 85.25 90 ARG A N 1
ATOM 709 C CA . ARG A 1 90 ? 11.547 -0.511 -14.645 1.00 85.25 90 ARG A CA 1
ATOM 710 C C . ARG A 1 90 ? 12.662 -1.023 -15.549 1.00 85.25 90 ARG A C 1
ATOM 712 O O . ARG A 1 90 ? 12.849 -2.237 -15.615 1.00 85.25 90 ARG A O 1
ATOM 719 N N . GLN A 1 91 ? 13.354 -0.151 -16.284 1.00 81.62 91 GLN A N 1
ATOM 720 C CA . GLN A 1 91 ? 14.389 -0.554 -17.247 1.00 81.62 91 GLN A CA 1
ATOM 721 C C . GLN A 1 91 ? 15.501 -1.402 -16.613 1.00 81.62 91 GLN A C 1
ATOM 723 O O . GLN A 1 91 ? 15.995 -2.326 -17.250 1.00 81.62 91 GLN A O 1
ATOM 728 N N . ASP A 1 92 ? 15.829 -1.166 -15.340 1.00 81.81 92 ASP A N 1
ATOM 729 C CA . ASP A 1 92 ? 16.836 -1.956 -14.613 1.00 81.81 92 ASP A CA 1
ATOM 730 C C . ASP A 1 92 ? 16.324 -3.338 -14.157 1.00 81.81 92 ASP A C 1
ATOM 732 O O . ASP A 1 92 ? 17.100 -4.186 -13.719 1.00 81.81 92 ASP A O 1
ATOM 736 N N . TYR A 1 93 ? 15.013 -3.575 -14.255 1.00 82.19 93 TYR A N 1
ATOM 737 C CA . TYR A 1 93 ? 14.331 -4.758 -13.720 1.00 82.19 93 TYR A CA 1
ATOM 738 C C . TYR A 1 93 ? 13.596 -5.571 -14.788 1.00 82.19 93 TYR A C 1
ATOM 740 O O . TYR A 1 93 ? 13.122 -6.669 -14.511 1.00 82.19 93 TYR A O 1
ATOM 748 N N . THR A 1 94 ? 13.485 -5.051 -16.011 1.00 76.94 94 THR A N 1
ATOM 749 C CA . THR A 1 94 ? 12.772 -5.686 -17.122 1.00 76.94 94 THR A CA 1
ATOM 750 C C . THR A 1 94 ? 13.616 -5.623 -18.388 1.00 76.94 94 THR A C 1
ATOM 752 O O . THR A 1 94 ? 14.397 -4.701 -18.582 1.00 76.94 94 THR A O 1
ATOM 755 N N . ASN A 1 95 ? 13.416 -6.559 -19.319 1.00 72.56 95 ASN A N 1
ATOM 756 C CA . ASN A 1 95 ? 14.131 -6.560 -20.606 1.00 72.56 95 ASN A CA 1
ATOM 757 C C . ASN A 1 95 ? 13.658 -5.454 -21.579 1.00 72.56 95 ASN A C 1
ATOM 759 O O . ASN A 1 95 ? 13.905 -5.537 -22.783 1.00 72.56 95 ASN A O 1
ATOM 763 N N . CYS A 1 96 ? 12.929 -4.447 -21.096 1.00 71.94 96 CYS A N 1
ATOM 764 C CA . CYS A 1 96 ? 12.408 -3.355 -21.901 1.00 71.94 96 CYS A CA 1
ATOM 765 C C . CYS A 1 96 ? 13.262 -2.109 -21.663 1.00 71.94 96 CYS A C 1
ATOM 767 O O . CYS A 1 96 ? 13.156 -1.482 -20.617 1.00 71.94 96 CYS A O 1
ATOM 769 N N . VAL A 1 97 ? 14.086 -1.754 -22.649 1.00 72.75 97 VAL A N 1
ATOM 770 C CA . VAL A 1 97 ? 14.905 -0.534 -22.649 1.00 72.75 97 VAL A CA 1
ATOM 771 C C . VAL A 1 97 ? 14.313 0.441 -23.659 1.00 72.75 97 VAL A C 1
ATOM 773 O O . VAL A 1 97 ? 13.956 0.035 -24.769 1.00 72.75 97 VAL A O 1
ATOM 776 N N . HIS A 1 98 ? 14.216 1.719 -23.300 1.00 72.50 98 HIS A N 1
ATOM 777 C CA . HIS A 1 98 ? 13.778 2.766 -24.221 1.00 72.50 98 HIS A CA 1
ATOM 778 C C . HIS A 1 98 ? 14.736 3.962 -24.214 1.00 72.50 98 HIS A C 1
ATOM 780 O O . HIS A 1 98 ? 15.323 4.277 -23.181 1.00 72.50 98 HIS A O 1
ATOM 786 N N . PRO A 1 99 ? 14.920 4.636 -25.366 1.00 72.25 99 PRO A N 1
ATOM 787 C CA . PRO A 1 99 ? 15.682 5.876 -25.410 1.00 72.25 99 PRO A CA 1
ATOM 788 C C . PRO A 1 99 ? 14.929 6.991 -24.669 1.00 72.25 99 PRO A C 1
ATOM 790 O O . PRO A 1 99 ? 13.697 6.993 -24.638 1.00 72.25 99 PRO A O 1
ATOM 793 N N . GLY A 1 100 ? 15.671 7.954 -24.120 1.00 78.81 100 GLY A N 1
ATOM 794 C CA . GLY A 1 100 ? 15.113 9.141 -23.466 1.00 78.81 100 GLY A CA 1
ATOM 795 C C . GLY A 1 100 ? 15.292 9.151 -21.950 1.00 78.81 100 GLY A C 1
ATOM 796 O O . GLY A 1 100 ? 16.110 8.417 -21.392 1.00 78.81 100 GLY A O 1
ATOM 797 N N . ALA A 1 101 ? 14.550 10.039 -21.288 1.00 83.38 101 ALA A N 1
ATOM 798 C CA . ALA A 1 101 ? 14.533 10.116 -19.830 1.00 83.38 101 ALA A CA 1
ATOM 799 C C . ALA A 1 101 ? 13.811 8.899 -19.201 1.00 83.38 101 ALA A C 1
ATOM 801 O O . ALA A 1 101 ? 12.953 8.305 -19.855 1.00 83.38 101 ALA A O 1
ATOM 802 N N . PRO A 1 102 ? 14.116 8.542 -17.938 1.00 85.69 102 PRO A N 1
ATOM 803 C CA . PRO A 1 102 ? 13.423 7.458 -17.245 1.00 85.69 102 PRO A CA 1
ATOM 804 C C . PRO A 1 102 ? 11.944 7.777 -16.988 1.00 85.69 102 PRO A C 1
ATOM 806 O O . PRO A 1 102 ? 11.604 8.907 -16.616 1.00 85.69 102 PRO A O 1
ATOM 809 N N . ASP A 1 103 ? 11.081 6.773 -17.135 1.00 87.25 103 ASP A N 1
ATOM 810 C CA . ASP A 1 103 ? 9.670 6.849 -16.753 1.00 87.25 103 ASP A CA 1
ATOM 811 C C . ASP A 1 103 ? 9.521 6.937 -15.222 1.00 87.25 103 ASP A C 1
ATOM 813 O O . ASP A 1 103 ? 10.323 6.397 -14.456 1.00 87.25 103 ASP A O 1
ATOM 817 N N . LYS A 1 104 ? 8.459 7.602 -14.756 1.00 89.38 104 LYS A N 1
ATOM 818 C CA . LYS A 1 104 ? 8.064 7.623 -13.340 1.00 89.38 104 LYS A CA 1
ATOM 819 C C . LYS A 1 104 ? 6.641 7.122 -13.166 1.00 89.38 104 LYS A C 1
ATOM 821 O O . LYS A 1 104 ? 5.733 7.548 -13.881 1.00 89.38 104 LYS A O 1
ATOM 826 N N . TYR A 1 105 ? 6.449 6.272 -12.167 1.00 90.56 105 TYR A N 1
ATOM 827 C CA . TYR A 1 105 ? 5.160 5.678 -11.840 1.00 90.56 105 TYR A CA 1
ATOM 828 C C . TYR A 1 105 ? 4.671 6.230 -10.507 1.00 90.56 105 TYR A C 1
ATOM 830 O O . TYR A 1 105 ? 5.356 6.117 -9.491 1.00 90.56 105 TYR A O 1
ATOM 838 N N . GLU A 1 106 ? 3.484 6.826 -10.511 1.00 92.88 106 GLU A N 1
ATOM 839 C CA . GLU A 1 106 ? 2.836 7.348 -9.312 1.00 92.88 106 GLU A CA 1
ATOM 840 C C . GLU A 1 106 ? 1.580 6.530 -9.017 1.00 92.88 106 GLU A C 1
ATOM 842 O O . GLU A 1 106 ? 0.639 6.504 -9.815 1.00 92.88 106 GLU A O 1
ATOM 847 N N . ILE A 1 107 ? 1.561 5.883 -7.854 1.00 93.19 107 ILE A N 1
ATOM 848 C CA . ILE A 1 107 ? 0.458 5.054 -7.383 1.00 93.19 107 ILE A CA 1
ATOM 849 C C . ILE A 1 107 ? -0.206 5.765 -6.215 1.00 93.19 107 ILE A C 1
ATOM 851 O O . ILE A 1 107 ? 0.411 5.971 -5.174 1.00 93.19 107 ILE A O 1
ATOM 855 N N . ASN A 1 108 ? -1.478 6.104 -6.382 1.00 93.44 108 ASN A N 1
ATOM 856 C CA . ASN A 1 108 ? -2.316 6.669 -5.334 1.00 93.44 108 ASN A CA 1
ATOM 857 C C . ASN A 1 108 ? -3.264 5.586 -4.831 1.00 93.44 108 ASN A C 1
ATOM 859 O O . ASN A 1 108 ? -3.976 4.983 -5.634 1.00 93.44 108 ASN A O 1
ATOM 863 N N . ILE A 1 109 ? -3.284 5.353 -3.520 1.00 93.62 109 ILE A N 1
ATOM 864 C CA . ILE A 1 109 ? -4.155 4.367 -2.877 1.00 93.62 109 ILE A CA 1
ATOM 865 C C . ILE A 1 109 ? -4.975 5.066 -1.802 1.00 93.62 109 ILE A C 1
ATOM 867 O O . ILE A 1 109 ? -4.448 5.848 -1.005 1.00 93.62 109 ILE A O 1
ATOM 871 N N . SER A 1 110 ? -6.272 4.781 -1.778 1.00 94.19 110 SER A N 1
ATOM 872 C CA . SER A 1 110 ? -7.186 5.240 -0.746 1.00 94.19 110 SER A CA 1
ATOM 873 C C . SER A 1 110 ? -8.060 4.109 -0.232 1.00 94.19 110 SER A C 1
ATOM 875 O O . SER A 1 110 ? -8.431 3.191 -0.958 1.00 94.19 110 SER A O 1
ATOM 877 N N . PHE A 1 111 ? -8.381 4.168 1.052 1.00 94.19 111 PHE A N 1
ATOM 878 C CA . PHE A 1 111 ? -9.319 3.251 1.683 1.00 94.19 111 PHE A CA 1
ATOM 879 C C . PHE A 1 111 ? -9.924 3.914 2.914 1.00 94.19 111 PHE A C 1
ATOM 881 O O . PHE A 1 111 ? -9.373 4.863 3.468 1.00 94.19 111 PHE A O 1
ATOM 888 N N . THR A 1 112 ? -11.075 3.426 3.354 1.00 93.56 112 THR A N 1
ATOM 889 C CA . THR A 1 112 ? -11.726 3.911 4.570 1.00 93.56 112 THR A CA 1
ATOM 890 C C . THR A 1 112 ? -11.698 2.820 5.625 1.00 93.56 112 THR A C 1
ATOM 892 O O . THR A 1 112 ? -12.053 1.678 5.340 1.00 93.56 112 THR A O 1
ATOM 895 N N . ILE A 1 113 ? -11.308 3.168 6.851 1.00 93.00 113 ILE A N 1
ATOM 896 C CA . ILE A 1 113 ? -11.548 2.312 8.016 1.00 93.00 113 ILE A CA 1
ATOM 897 C C . ILE A 1 113 ? -12.848 2.768 8.659 1.00 93.00 113 ILE A C 1
ATOM 899 O O . ILE A 1 113 ? -13.036 3.957 8.916 1.00 93.00 113 ILE A O 1
ATOM 903 N N . LYS A 1 114 ? -13.740 1.819 8.928 1.00 92.12 114 LYS A N 1
ATOM 904 C CA . LYS A 1 114 ? -14.946 2.017 9.724 1.00 92.12 114 LYS A CA 1
ATOM 905 C C . LYS A 1 114 ? -14.818 1.233 11.020 1.00 92.12 114 LYS A C 1
ATOM 907 O O . LYS A 1 114 ? -14.611 0.020 10.981 1.00 92.12 114 LYS A O 1
ATOM 912 N N . ASN A 1 115 ? -14.988 1.916 12.146 1.00 90.19 115 ASN A N 1
ATOM 913 C CA . ASN A 1 115 ? -15.068 1.276 13.449 1.00 90.19 115 ASN A CA 1
ATOM 914 C C . ASN A 1 115 ? -16.536 1.039 13.802 1.00 90.19 115 ASN A C 1
ATOM 916 O O . ASN A 1 115 ? -17.269 1.955 14.178 1.00 90.19 115 ASN A O 1
ATOM 920 N N . THR A 1 116 ? -16.976 -0.197 13.600 1.00 85.31 116 THR A N 1
ATOM 921 C CA . THR A 1 116 ? -18.251 -0.670 14.142 1.00 85.31 116 THR A CA 1
ATOM 922 C C . THR A 1 116 ? -18.023 -1.116 15.578 1.00 85.31 116 THR A C 1
ATOM 924 O O . THR A 1 116 ? -16.936 -1.592 15.883 1.00 85.31 116 THR A O 1
ATOM 927 N N . ASP A 1 117 ? -19.037 -0.993 16.435 1.00 78.56 117 ASP A N 1
ATOM 928 C CA . ASP A 1 117 ? -18.980 -1.351 17.861 1.00 78.56 117 ASP A CA 1
ATOM 929 C C . ASP A 1 117 ? -18.219 -2.652 18.180 1.00 78.56 117 ASP A C 1
ATOM 931 O O . ASP A 1 117 ? -17.574 -2.722 19.225 1.00 78.56 117 ASP A O 1
ATOM 935 N N . ASP A 1 118 ? -18.254 -3.626 17.265 1.00 78.44 118 ASP A N 1
ATOM 936 C CA . ASP A 1 118 ? -17.680 -4.961 17.430 1.00 78.44 118 ASP A CA 1
ATOM 937 C C . ASP A 1 118 ? -16.483 -5.263 16.505 1.00 78.44 118 ASP A C 1
ATOM 939 O O . ASP A 1 118 ? -15.851 -6.310 16.642 1.00 78.44 118 ASP A O 1
ATOM 943 N N . SER A 1 119 ? -16.164 -4.400 15.527 1.00 85.25 119 SER A N 1
ATOM 944 C CA . SER A 1 119 ? -15.084 -4.671 14.562 1.00 85.25 119 SER A CA 1
ATOM 945 C C . SER A 1 119 ? -14.594 -3.448 13.778 1.00 85.25 119 SER A C 1
ATOM 947 O O . SER A 1 119 ? -15.359 -2.545 13.425 1.00 85.25 119 SER A O 1
ATOM 949 N N . LEU A 1 120 ? -13.308 -3.473 13.418 1.00 89.38 120 LEU A N 1
ATOM 950 C CA . LEU A 1 120 ? -12.714 -2.568 12.436 1.00 89.38 120 LEU A CA 1
ATOM 951 C C . LEU A 1 120 ? -12.807 -3.192 11.044 1.00 89.38 120 LEU A C 1
ATOM 953 O O . LEU A 1 120 ? -12.333 -4.305 10.835 1.00 89.38 120 LEU A O 1
ATOM 957 N N . ASN A 1 121 ? -13.372 -2.458 10.089 1.00 89.25 121 ASN A N 1
ATOM 958 C CA . ASN A 1 121 ? -13.528 -2.918 8.711 1.00 89.25 121 ASN A CA 1
ATOM 959 C C . ASN A 1 121 ? -12.899 -1.930 7.733 1.00 89.25 121 ASN A C 1
ATOM 961 O O . ASN A 1 121 ? -13.132 -0.724 7.841 1.00 89.25 121 ASN A O 1
ATOM 965 N N . ILE A 1 122 ? -12.157 -2.445 6.752 1.00 90.62 122 ILE A N 1
ATOM 966 C CA . ILE A 1 122 ? -11.693 -1.663 5.604 1.00 90.62 122 ILE A CA 1
ATOM 967 C C . ILE A 1 122 ? -12.733 -1.759 4.491 1.00 90.62 122 ILE A C 1
ATOM 969 O O . ILE A 1 122 ? -13.241 -2.833 4.182 1.00 90.62 122 ILE A O 1
ATOM 973 N N . ASN A 1 123 ? -13.068 -0.623 3.891 1.00 90.56 123 ASN A N 1
ATOM 974 C CA . ASN A 1 123 ? -13.942 -0.553 2.730 1.00 90.56 123 ASN A CA 1
ATOM 975 C C . ASN A 1 123 ? -13.499 0.557 1.772 1.00 90.56 123 ASN A C 1
ATOM 977 O O . ASN A 1 123 ? -12.566 1.313 2.057 1.00 90.56 123 ASN A O 1
ATOM 981 N N . ASN A 1 124 ? -14.181 0.636 0.626 1.00 92.06 124 ASN A N 1
ATOM 982 C CA . ASN A 1 124 ? -13.957 1.660 -0.397 1.00 92.06 124 ASN A CA 1
ATOM 983 C C . ASN A 1 124 ? -12.487 1.760 -0.823 1.00 92.06 124 ASN A C 1
ATOM 985 O O . ASN A 1 124 ? -11.955 2.858 -0.982 1.00 92.06 124 ASN A O 1
ATOM 989 N N . VAL A 1 125 ? -11.828 0.607 -0.962 1.00 94.12 125 VAL A N 1
ATOM 990 C CA . VAL A 1 125 ? -10.458 0.543 -1.464 1.00 94.12 125 VAL A CA 1
ATOM 991 C C . VAL A 1 125 ? -10.479 0.978 -2.919 1.00 94.12 125 VAL A C 1
ATOM 993 O O . VAL A 1 125 ? -11.199 0.408 -3.738 1.00 94.12 125 VAL A O 1
ATOM 996 N N . SER A 1 126 ? -9.701 2.002 -3.225 1.00 95.31 126 SER A N 1
ATOM 997 C CA . SER A 1 126 ? -9.518 2.521 -4.567 1.00 95.31 126 SER A CA 1
ATOM 998 C C . SER A 1 126 ? -8.042 2.776 -4.790 1.00 95.31 126 SER A C 1
ATOM 1000 O O . SER A 1 126 ? -7.311 3.167 -3.879 1.00 95.31 126 SER A O 1
ATOM 1002 N N . TRP A 1 127 ? -7.596 2.550 -6.015 1.00 95.12 127 TRP A N 1
ATOM 1003 C CA . TRP A 1 127 ? -6.237 2.854 -6.406 1.00 95.12 127 TRP A CA 1
ATOM 1004 C C . TRP A 1 127 ? -6.203 3.346 -7.844 1.00 95.12 127 TRP A C 1
ATOM 1006 O O . TRP A 1 127 ? -7.059 3.025 -8.673 1.00 95.12 127 TRP A O 1
ATOM 1016 N N . SER A 1 128 ? -5.193 4.147 -8.138 1.00 94.44 128 SER A N 1
ATOM 1017 C CA . SER A 1 128 ? -4.914 4.612 -9.486 1.00 94.44 128 SER A CA 1
ATOM 1018 C C . SER A 1 128 ? -3.418 4.702 -9.689 1.00 94.44 128 SER A C 1
ATOM 1020 O O . SER A 1 128 ? -2.694 5.110 -8.783 1.00 94.44 128 SER A O 1
ATOM 1022 N N . GLU A 1 129 ? -2.982 4.375 -10.894 1.00 92.56 129 GLU A N 1
ATOM 1023 C CA . GLU A 1 129 ? -1.605 4.550 -11.321 1.00 92.56 129 GLU A CA 1
ATOM 1024 C C . GLU A 1 129 ? -1.558 5.551 -12.472 1.00 92.56 129 GLU A C 1
ATOM 1026 O O . GLU A 1 129 ? -2.318 5.427 -13.441 1.00 92.56 129 GLU A O 1
ATOM 1031 N N . SER A 1 130 ? -0.657 6.52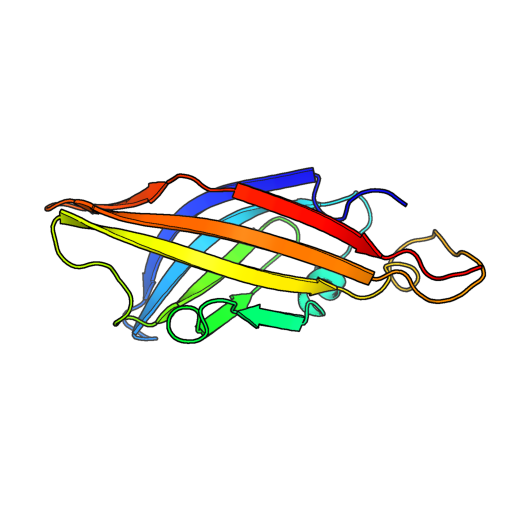2 -12.362 1.00 91.25 130 SER A N 1
ATOM 1032 C CA . SER A 1 130 ? -0.295 7.424 -13.446 1.00 91.25 130 SER A CA 1
ATOM 1033 C C . SER A 1 130 ? 1.162 7.209 -13.849 1.00 91.25 130 SER A C 1
ATOM 1035 O O . SER A 1 130 ? 2.017 6.904 -13.017 1.00 91.25 130 SER A O 1
ATOM 1037 N N . VAL A 1 131 ? 1.427 7.334 -15.149 1.00 88.62 131 VAL A N 1
ATOM 1038 C CA . VAL A 1 131 ? 2.760 7.153 -15.728 1.00 88.62 131 VAL A CA 1
ATOM 1039 C C . VAL A 1 131 ? 3.194 8.477 -16.325 1.00 88.62 131 VAL A C 1
ATOM 1041 O O . VAL A 1 131 ? 2.586 8.956 -17.286 1.00 88.62 131 VAL A O 1
ATOM 1044 N N . ASN A 1 132 ? 4.248 9.059 -15.767 1.00 86.69 132 ASN A N 1
ATOM 1045 C CA . ASN A 1 132 ? 4.939 10.173 -16.386 1.00 86.69 132 ASN A CA 1
ATOM 1046 C C . ASN A 1 132 ? 6.052 9.603 -17.258 1.00 86.69 132 ASN A C 1
ATOM 1048 O O . ASN A 1 132 ? 7.083 9.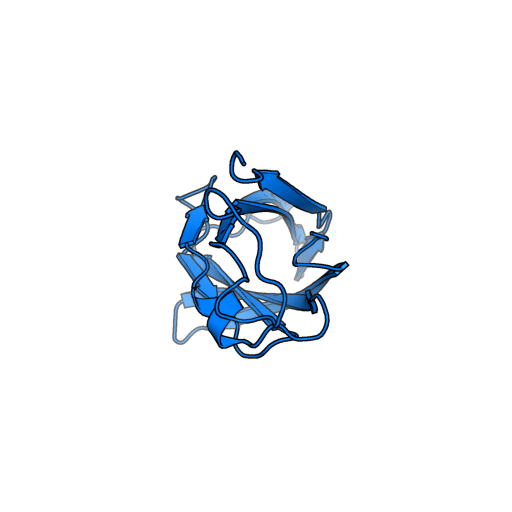162 -16.750 1.00 86.69 132 ASN A O 1
ATOM 1052 N N . LYS A 1 133 ? 5.795 9.558 -18.565 1.00 82.00 133 LYS A N 1
ATOM 1053 C CA . LYS A 1 133 ? 6.768 9.038 -19.516 1.00 82.00 133 LYS A CA 1
ATOM 1054 C C . LYS A 1 133 ? 7.902 10.031 -19.684 1.00 82.00 133 LYS A C 1
ATOM 1056 O O . LYS A 1 133 ? 7.644 11.218 -19.898 1.00 82.00 133 LYS A O 1
ATOM 1061 N N . GLY A 1 134 ? 9.133 9.546 -19.634 1.00 72.75 134 GLY A N 1
ATOM 1062 C CA . GLY A 1 134 ? 10.279 10.372 -19.961 1.00 72.75 134 GLY A CA 1
ATOM 1063 C C . GLY A 1 134 ? 10.169 10.908 -21.389 1.00 72.75 134 GLY A C 1
ATOM 1064 O O . GLY A 1 134 ? 9.703 10.219 -22.300 1.00 72.75 134 GLY A O 1
ATOM 1065 N N . ALA A 1 135 ? 10.563 12.167 -21.588 1.00 64.94 135 ALA A N 1
ATOM 1066 C CA . ALA A 1 135 ? 10.670 12.720 -22.932 1.00 64.94 135 ALA A CA 1
ATOM 1067 C C . ALA A 1 135 ? 11.742 11.949 -23.725 1.00 64.94 135 ALA A C 1
ATOM 1069 O O . ALA A 1 135 ? 12.796 11.612 -23.172 1.00 64.94 135 ALA A O 1
ATOM 1070 N N . ILE A 1 136 ? 11.445 11.679 -24.999 1.00 58.72 136 ILE A N 1
ATOM 1071 C CA . ILE A 1 136 ? 12.371 1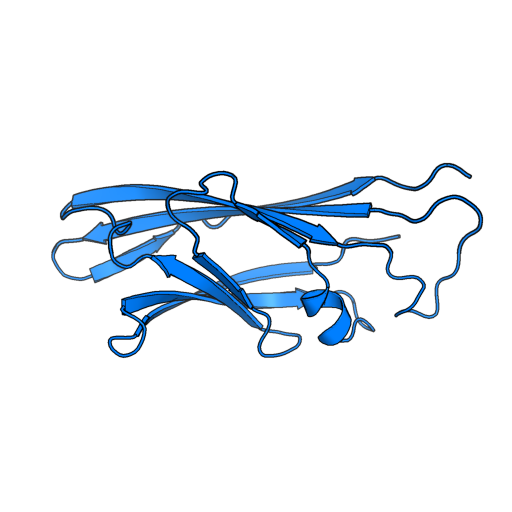1.090 -25.979 1.00 58.72 136 ILE A CA 1
ATOM 1072 C C . ILE A 1 136 ? 13.202 12.205 -26.607 1.00 58.72 136 ILE A C 1
ATOM 1074 O O . ILE A 1 136 ? 12.587 13.227 -26.995 1.00 58.72 136 ILE A O 1
#

Secondary structure (DSSP, 8-state):
---SEEEEEEEEEEEETTTTEEEEEEEEEE-TT--HHHHHT-EEEESSTTTEEEEE-SSTTEEEEEEEGGGSPPTT-EEEEEEEEEE--STTTSS---SSSPPEEEEEEEEEEEEETTEEEEEEEEEEEEEEPPP-

pLDDT: mean 87.3, std 8.57, range [58.72, 96.38]

Sequence (136 aa):
MGKTFNNIIWENLTYSSATNKYIAGFSIDVLDALPVEYLRTASQKPIDNAAIDSIAFPDINQMNVYLKGDVIPAKNENKLFQFQMNMDDRQDYTNCVHPGAPDKYEINISFTIKNTDDSLNINNVSWSESVNKGAI

Radius of gyration: 16.22 Å; chains: 1; bounding box: 36×23×46 Å